Protein AF-A0A142BRH3-F1 (afdb_monomer)

Nearest PDB structures (foldseek):
  6t78-assembly1_A  TM=9.344E-01  e=6.094E-05  Homo sapiens
  4y60-assembly1_C  TM=9.759E-01  e=1.263E-04  Mus musculus
  7m5w-assembly1_A  TM=9.375E-01  e=6.503E-04  Homo sapiens
  6jrp-assembly2_D  TM=9.406E-01  e=1.123E-03  Homo sapiens
  2e6o-assembly1_A  TM=8.893E-01  e=1.617E-03  Homo sapiens

pLDDT: mean 72.77, std 21.85, range [30.05, 98.12]

Secondary structure (DSSP, 8-state):
--HHHIIIIIS----EEEEETTTTEEEEE-GGGG--TTEEEEPPTT-SS-EEEEPPP------PPPPPP-HHHHHHHHHHHHHHHH-TT--HHHHHHHHHHHHHHS-HHHHHHHHHHHHHHHHHHHHH-TT----PPPGGGS-----------------------

Solvent-accessible surface area (backbone atoms only — not comparable to full-atom values): 10750 Å² total; per-residue (Å²): 134,57,71,68,50,48,36,49,71,76,64,69,40,71,71,43,80,48,76,43,85,86,80,72,42,76,48,76,44,44,68,65,76,53,46,60,95,62,27,40,74,45,75,54,93,91,54,98,59,72,40,74,44,64,51,73,72,72,72,81,63,75,78,74,82,75,79,64,56,48,32,66,53,53,55,46,64,69,49,48,58,58,55,41,69,78,36,74,85,63,50,74,67,57,54,50,53,54,51,52,52,49,61,71,72,48,54,71,65,60,55,48,52,35,40,53,54,18,53,49,45,41,51,52,45,42,70,76,36,72,88,68,72,94,76,81,80,55,76,89,72,52,80,73,79,80,79,85,79,80,93,82,87,79,90,88,82,83,91,89,85,88,88,89,132

Radius of gyration: 26.66 Å; Cα contacts (8 Å, |Δi|>4): 106; chains: 1; bounding box: 61×42×82 Å

Sequence (165 aa):
AGFANLYMVQLGMPVLYARDTQNNCYYLGAPRDFFAKGGMLVNIPGAPEVIFIHRPEKPAFPAKIPRPPNAYILYRKERHHSIKAQRPDITNNEISQVLGRLWNSETREVRALYKQMADQKKAEHRRQYPDYQYRPRRPSERRRRNNASSDSSTATTAVTQQITA

Foldseek 3Di:
DDPVCCCCPVVVADWDWDADPPVRDIDIDGPVVQDPPQWGWADDPPDPDIDTGHNPPPPPDPPPDDDQDALLSVQCVVCVVVVCVVPVPDDPVVSCVVSVVVLVVDDPVSSVVSRVVSVVSNVVSCVVCVPDDDDDDDPVPPPPPPPPDDPDDDDDDDDDDDDDD

InterPro domains:
  IPR009071 High mobility group box domain [PF00505] (65-133)
  IPR009071 High mobility group box domain [PS50118] (65-133)
  IPR009071 High mobility group box domain [SM00398] (64-134)
  IPR036910 High mobility group box domain superfamily [G3DSA:1.10.30.10] (63-144)
  IPR036910 High mobility group box domain superfamily [SSF47095] (64-143)
  IPR050140 SRY-related HMG-box transcription factor-like [PTHR10270] (59-154)

Mean predicted aligned error: 16.66 Å

Organism: Gibberella nygamai (NCBI:txid42673)

Structure (mmCIF, N/CA/C/O backbone):
data_AF-A0A142BRH3-F1
#
_entry.id   AF-A0A142BRH3-F1
#
loop_
_atom_site.group_PDB
_atom_site.id
_atom_site.type_symbol
_atom_site.label_atom_id
_atom_site.label_alt_id
_atom_site.label_comp_id
_atom_site.label_asym_id
_atom_site.label_entity_id
_atom_site.label_seq_id
_atom_site.pdbx_PDB_ins_code
_atom_site.Cartn_x
_atom_site.Cartn_y
_atom_site.Cartn_z
_atom_site.occupancy
_atom_site.B_iso_or_equiv
_atom_site.auth_seq_id
_atom_site.auth_comp_id
_atom_site.auth_asym_id
_atom_site.auth_atom_id
_atom_site.pdbx_PDB_model_num
ATOM 1 N N . ALA A 1 1 ? 41.083 22.695 -6.159 1.00 47.56 1 ALA A N 1
ATOM 2 C CA . ALA A 1 1 ? 40.387 21.461 -5.739 1.00 47.56 1 ALA A CA 1
ATOM 3 C C . ALA A 1 1 ? 39.311 21.155 -6.776 1.00 47.56 1 ALA A C 1
ATOM 5 O O . ALA A 1 1 ? 38.463 22.004 -7.006 1.00 47.56 1 ALA A O 1
ATOM 6 N N . GLY A 1 2 ? 39.433 20.042 -7.504 1.00 57.91 2 GLY A N 1
ATOM 7 C CA . GLY A 1 2 ? 38.624 19.772 -8.702 1.00 57.91 2 GLY A CA 1
ATOM 8 C C . GLY A 1 2 ? 37.135 19.564 -8.412 1.00 57.91 2 GLY A C 1
ATOM 9 O O . GLY A 1 2 ? 36.760 19.242 -7.288 1.00 57.91 2 GLY A O 1
ATOM 10 N N . PHE A 1 3 ? 36.295 19.701 -9.441 1.00 54.34 3 PHE A N 1
ATOM 11 C CA . PHE A 1 3 ? 34.838 19.520 -9.368 1.00 54.34 3 PHE A CA 1
ATOM 12 C C . PHE A 1 3 ? 34.408 18.218 -8.666 1.00 54.34 3 PHE A C 1
ATOM 14 O O . PHE A 1 3 ? 33.420 18.213 -7.943 1.00 54.34 3 PHE A O 1
ATOM 21 N N . ALA A 1 4 ? 35.181 17.133 -8.777 1.00 54.47 4 ALA A N 1
ATOM 22 C CA . ALA A 1 4 ? 34.904 15.884 -8.062 1.00 54.47 4 ALA A CA 1
ATOM 23 C C . ALA A 1 4 ? 34.939 16.046 -6.531 1.00 54.47 4 ALA A C 1
ATOM 25 O O . ALA A 1 4 ? 34.124 15.452 -5.832 1.00 54.47 4 ALA A O 1
ATOM 26 N N . ASN A 1 5 ? 35.832 16.894 -6.013 1.00 60.72 5 ASN A N 1
ATOM 27 C CA . ASN A 1 5 ? 35.917 17.202 -4.587 1.00 60.72 5 ASN A CA 1
ATOM 28 C C . ASN A 1 5 ? 34.713 18.030 -4.120 1.00 60.72 5 ASN A C 1
ATOM 30 O O . ASN A 1 5 ? 34.176 17.775 -3.050 1.00 60.72 5 ASN A O 1
ATOM 34 N N . LEU A 1 6 ? 34.242 18.974 -4.944 1.00 65.81 6 LEU A N 1
ATOM 35 C CA . LEU A 1 6 ? 33.016 19.731 -4.669 1.00 65.81 6 LEU A CA 1
ATOM 36 C C . LEU A 1 6 ? 31.811 18.784 -4.530 1.00 65.81 6 LEU A C 1
ATOM 38 O O . LEU A 1 6 ? 31.084 18.847 -3.543 1.00 65.81 6 LEU A O 1
ATOM 42 N N . TYR A 1 7 ? 31.633 17.857 -5.473 1.00 61.38 7 TYR A N 1
ATOM 43 C CA . TYR A 1 7 ? 30.515 16.912 -5.431 1.00 61.38 7 TYR A CA 1
ATOM 44 C C . TYR A 1 7 ? 30.615 15.900 -4.278 1.00 61.38 7 TYR A C 1
ATOM 46 O O . TYR A 1 7 ? 29.623 15.673 -3.588 1.00 61.38 7 TYR A O 1
ATOM 54 N N . MET A 1 8 ? 31.795 15.317 -4.041 1.00 62.62 8 MET A N 1
ATOM 55 C CA . MET A 1 8 ? 31.973 14.262 -3.033 1.00 62.62 8 MET A CA 1
ATOM 56 C C . MET A 1 8 ? 32.056 14.804 -1.601 1.00 62.62 8 MET A C 1
ATOM 58 O O . MET A 1 8 ? 31.501 14.193 -0.693 1.00 62.62 8 MET A O 1
ATOM 62 N N . VAL A 1 9 ? 32.736 15.937 -1.386 1.00 65.19 9 VAL A N 1
ATOM 63 C CA . VAL A 1 9 ? 33.043 16.461 -0.040 1.00 65.19 9 VAL A CA 1
ATOM 64 C C . VAL A 1 9 ? 32.078 17.561 0.385 1.00 65.19 9 VAL A C 1
ATOM 66 O O . VAL A 1 9 ? 31.676 17.599 1.543 1.00 65.19 9 VAL A O 1
ATOM 69 N N . GLN A 1 10 ? 31.682 18.445 -0.532 1.00 61.28 10 GLN A N 1
ATOM 70 C CA . GLN A 1 10 ? 30.850 19.602 -0.189 1.00 61.28 10 GLN A CA 1
ATOM 71 C C . GLN A 1 10 ? 29.354 19.339 -0.400 1.00 61.28 10 GLN A C 1
ATOM 73 O O . GLN A 1 10 ? 28.536 19.853 0.357 1.00 61.28 10 GLN A O 1
ATOM 78 N N . LEU A 1 11 ? 28.993 18.527 -1.402 1.00 65.12 11 LEU A N 1
ATOM 79 C CA . LEU A 1 11 ? 27.598 18.181 -1.712 1.00 65.12 11 LEU A CA 1
ATOM 80 C C . LEU A 1 11 ? 27.194 16.767 -1.260 1.00 65.12 11 LEU A C 1
ATOM 82 O O . LEU A 1 11 ? 26.007 16.450 -1.263 1.00 65.12 11 LEU A O 1
ATOM 86 N N . GLY A 1 12 ? 28.150 15.909 -0.884 1.00 65.50 12 GLY A N 1
ATOM 87 C CA . GLY A 1 12 ? 27.883 14.534 -0.441 1.00 65.50 12 GLY A CA 1
ATOM 88 C C . GLY A 1 12 ? 27.224 13.646 -1.505 1.00 65.50 12 GLY A C 1
ATOM 89 O O . GLY A 1 12 ? 26.514 12.696 -1.172 1.00 65.50 12 GLY A O 1
ATOM 90 N N . MET A 1 13 ? 27.408 13.962 -2.789 1.00 62.22 13 MET A N 1
ATOM 91 C CA . MET A 1 13 ? 26.769 13.267 -3.904 1.00 62.22 13 MET A CA 1
ATOM 92 C C . MET A 1 13 ? 27.729 12.274 -4.575 1.00 62.22 13 MET A C 1
ATOM 94 O O . MET A 1 13 ? 28.878 12.628 -4.839 1.00 62.22 13 MET A O 1
ATOM 98 N N . PRO A 1 14 ? 27.270 11.053 -4.925 1.00 62.19 14 PRO A N 1
ATOM 99 C CA . PRO A 1 14 ? 28.087 10.106 -5.672 1.00 62.19 14 PRO A CA 1
ATOM 100 C C . PRO A 1 14 ? 28.316 10.619 -7.097 1.00 62.19 14 PRO A C 1
ATOM 102 O O . PRO A 1 14 ? 27.369 11.042 -7.764 1.00 62.19 14 PRO A O 1
ATOM 105 N N . VAL A 1 15 ? 29.556 10.533 -7.578 1.00 65.62 15 VAL A N 1
ATOM 106 C CA . VAL A 1 15 ? 29.944 10.946 -8.934 1.00 65.62 15 VAL A CA 1
ATOM 107 C C . VAL A 1 15 ? 30.393 9.763 -9.778 1.00 65.62 15 VAL A C 1
ATOM 109 O O . VAL A 1 15 ? 31.007 8.824 -9.273 1.00 65.62 15 VAL A O 1
ATOM 112 N N . LEU A 1 16 ? 30.113 9.827 -11.078 1.00 65.81 16 LEU A N 1
ATOM 113 C CA . LEU A 1 16 ? 30.698 8.952 -12.088 1.00 65.81 16 LEU A CA 1
ATOM 114 C C . LEU A 1 16 ? 31.641 9.783 -12.970 1.00 65.81 16 LEU A C 1
ATOM 116 O O . LEU A 1 16 ? 31.296 10.901 -13.352 1.00 65.81 16 LEU A O 1
ATOM 120 N N . TYR A 1 17 ? 32.818 9.239 -13.280 1.00 62.62 17 TYR A N 1
ATOM 121 C CA . TYR A 1 17 ? 33.811 9.846 -14.167 1.00 62.62 17 TYR A CA 1
ATOM 122 C C . TYR A 1 17 ? 33.927 9.031 -15.454 1.00 62.62 17 TYR A C 1
ATOM 124 O O . TYR A 1 17 ? 34.118 7.816 -15.398 1.00 62.62 17 TYR A O 1
ATOM 132 N N . ALA A 1 18 ? 33.856 9.703 -16.600 1.00 59.78 18 ALA A N 1
ATOM 133 C CA . ALA A 1 18 ? 34.148 9.114 -17.901 1.00 59.78 18 ALA A CA 1
ATOM 134 C C . ALA A 1 18 ? 35.090 10.032 -18.690 1.00 59.78 18 ALA A C 1
ATOM 136 O O . ALA A 1 18 ? 34.881 11.242 -18.750 1.00 59.78 18 ALA A O 1
ATOM 137 N N . ARG A 1 19 ? 36.138 9.463 -19.293 1.00 50.19 19 ARG A N 1
ATOM 138 C CA . ARG A 1 19 ? 37.117 10.185 -20.117 1.00 50.19 19 ARG A CA 1
ATOM 139 C C . ARG A 1 19 ? 37.027 9.712 -21.559 1.00 50.19 19 ARG A C 1
ATOM 141 O O . ARG A 1 19 ? 37.193 8.526 -21.824 1.00 50.19 19 ARG A O 1
ATOM 148 N N . ASP A 1 20 ? 36.830 10.654 -22.466 1.00 51.84 20 ASP A N 1
ATOM 149 C CA . ASP A 1 20 ? 36.935 10.468 -23.906 1.00 51.84 20 ASP A CA 1
ATOM 150 C C . ASP A 1 20 ? 38.380 10.742 -24.339 1.00 51.84 20 ASP A C 1
ATOM 152 O O . ASP A 1 20 ? 38.883 11.863 -24.236 1.00 51.84 20 ASP A O 1
ATOM 156 N N . THR A 1 21 ? 39.073 9.701 -24.791 1.00 41.78 21 THR A N 1
ATOM 157 C CA . THR A 1 21 ? 40.477 9.775 -25.209 1.00 41.78 21 THR A CA 1
ATOM 158 C C . THR A 1 21 ? 40.667 10.281 -26.638 1.00 41.78 21 THR A C 1
ATOM 160 O O . THR A 1 21 ? 41.801 10.578 -27.000 1.00 41.78 21 THR A O 1
ATOM 163 N N . GLN A 1 22 ? 39.605 10.394 -27.442 1.00 39.34 22 GLN A N 1
ATOM 164 C CA . GLN A 1 22 ? 39.689 10.854 -28.835 1.00 39.34 22 GLN A CA 1
ATOM 165 C C . GLN A 1 22 ? 39.377 12.346 -28.968 1.00 39.34 22 GLN A C 1
ATOM 167 O O . GLN A 1 22 ? 40.092 13.054 -29.669 1.00 39.34 22 GLN A O 1
ATOM 172 N N . ASN A 1 23 ? 38.391 12.848 -28.221 1.00 44.75 23 ASN A N 1
ATOM 173 C CA . ASN A 1 23 ? 38.064 14.282 -28.185 1.00 44.75 23 ASN A CA 1
ATOM 174 C C . ASN A 1 23 ? 38.653 15.003 -26.963 1.00 44.75 23 ASN A C 1
ATOM 176 O O . ASN A 1 23 ? 38.378 16.180 -26.738 1.00 44.75 23 ASN A O 1
ATOM 180 N N . ASN A 1 24 ? 39.426 14.284 -26.141 1.00 55.34 24 ASN A N 1
ATOM 181 C CA . ASN A 1 24 ? 40.009 14.763 -24.884 1.00 55.34 24 ASN A CA 1
ATOM 182 C C . ASN A 1 24 ? 38.974 15.429 -23.953 1.00 55.34 24 ASN A C 1
ATOM 184 O O . ASN A 1 24 ? 39.261 16.420 -23.280 1.00 55.34 24 ASN A O 1
ATOM 188 N N . CYS A 1 25 ? 37.755 14.888 -23.933 1.00 48.38 25 CYS A N 1
ATOM 189 C CA . CYS A 1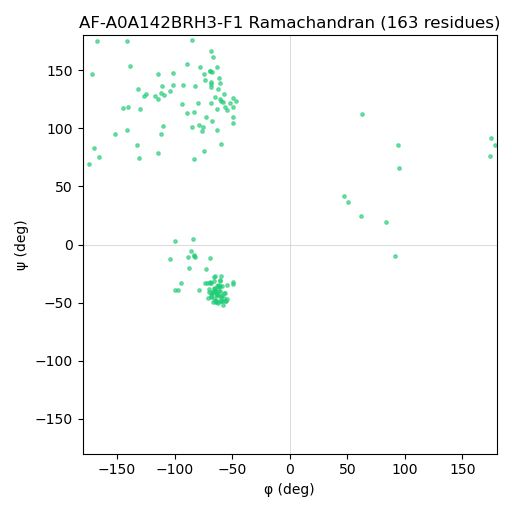 25 ? 36.643 15.401 -23.141 1.00 48.38 25 CYS A CA 1
ATOM 190 C C . CYS A 1 25 ? 36.445 14.566 -21.873 1.00 48.38 25 CYS A C 1
ATOM 192 O O . CYS A 1 25 ? 36.684 13.360 -21.846 1.00 48.38 25 CYS A O 1
ATOM 194 N N . TYR A 1 26 ? 36.000 15.212 -20.800 1.00 59.88 26 TYR A N 1
ATOM 195 C CA . TYR A 1 26 ? 35.827 14.585 -19.494 1.00 59.88 26 TYR A CA 1
ATOM 196 C C . TYR A 1 26 ? 34.409 14.844 -19.012 1.00 59.88 26 TYR A C 1
ATOM 198 O O . TYR A 1 26 ? 33.963 15.988 -18.964 1.00 59.88 26 TYR A O 1
ATOM 206 N N . TYR A 1 27 ? 33.718 13.779 -18.632 1.00 59.66 27 TYR A N 1
ATOM 207 C CA . TYR A 1 27 ? 32.366 13.824 -18.105 1.00 59.66 27 TYR A CA 1
ATOM 208 C C . TYR A 1 27 ? 32.407 13.486 -16.621 1.00 59.66 27 TYR A C 1
ATOM 210 O O . TYR A 1 27 ? 32.992 12.481 -16.210 1.00 59.66 27 TYR A O 1
ATOM 218 N N . LEU A 1 28 ? 31.787 14.343 -15.816 1.00 61.88 28 LEU A N 1
ATOM 219 C CA . LEU A 1 28 ? 31.685 14.188 -14.374 1.00 61.88 28 LEU A CA 1
ATOM 220 C C . LEU A 1 28 ? 30.287 14.631 -13.944 1.00 61.88 28 LEU A C 1
ATOM 222 O O . LEU A 1 28 ? 29.921 15.786 -14.146 1.00 61.88 28 LEU A O 1
ATOM 226 N N . GLY A 1 29 ? 29.512 13.722 -13.361 1.00 62.75 29 GLY A N 1
ATOM 227 C CA . GLY A 1 29 ? 28.137 14.009 -12.949 1.00 62.75 29 GLY A CA 1
ATOM 228 C C . GLY A 1 29 ? 27.559 12.929 -12.048 1.00 62.75 29 GLY A C 1
ATOM 229 O O . GLY A 1 29 ? 28.200 11.899 -11.802 1.00 62.75 29 GLY A O 1
ATOM 230 N N . ALA A 1 30 ? 26.348 13.153 -11.541 1.00 64.69 30 ALA A N 1
ATOM 231 C CA . ALA A 1 30 ? 25.656 12.137 -10.765 1.00 64.69 30 ALA A CA 1
ATOM 232 C C . ALA A 1 30 ? 25.280 10.967 -11.687 1.00 64.69 30 ALA A C 1
ATOM 234 O O . ALA A 1 30 ? 24.942 11.190 -12.848 1.00 64.69 30 ALA A O 1
ATOM 235 N N . PRO A 1 31 ? 25.227 9.714 -11.196 1.00 65.94 31 PRO A N 1
ATOM 236 C CA . PRO A 1 31 ? 24.801 8.577 -12.008 1.00 65.94 31 PRO A CA 1
ATOM 237 C C . PRO A 1 31 ? 23.485 8.823 -12.759 1.00 65.94 31 PRO A C 1
ATOM 239 O O . PRO A 1 31 ? 23.339 8.378 -13.887 1.00 65.94 31 PRO A O 1
ATOM 242 N N . ARG A 1 32 ? 22.553 9.588 -12.168 1.00 60.31 32 ARG A N 1
ATOM 243 C CA . ARG A 1 32 ? 21.265 9.974 -12.773 1.00 60.31 32 ARG A CA 1
ATOM 244 C C . ARG A 1 32 ? 21.410 10.779 -14.065 1.00 60.31 32 ARG A C 1
ATOM 246 O O . ARG A 1 32 ? 20.571 10.620 -14.944 1.00 60.31 32 ARG A O 1
ATOM 253 N N . ASP A 1 33 ? 22.463 11.575 -14.189 1.00 60.28 33 ASP A N 1
ATOM 254 C CA . ASP A 1 33 ? 22.700 12.453 -15.338 1.00 60.28 33 ASP A CA 1
ATOM 255 C C . ASP A 1 33 ? 23.121 11.648 -16.581 1.00 60.28 33 ASP A C 1
ATOM 257 O O . ASP A 1 33 ? 22.897 12.075 -17.709 1.00 60.28 33 ASP A O 1
ATOM 261 N N . PHE A 1 34 ? 23.633 10.427 -16.382 1.00 62.09 34 PHE A N 1
ATOM 262 C CA . PHE A 1 34 ? 23.913 9.456 -17.446 1.00 62.09 34 PHE A CA 1
ATOM 263 C C . PHE A 1 34 ? 22.672 8.639 -17.863 1.00 62.09 34 PHE A C 1
ATOM 265 O O . PHE A 1 34 ? 22.715 7.910 -18.857 1.00 62.09 34 PHE A O 1
ATOM 272 N N . PHE A 1 35 ? 21.559 8.756 -17.125 1.00 57.06 35 PHE A N 1
ATOM 273 C CA . PHE A 1 35 ? 20.302 8.047 -17.374 1.00 57.06 35 PHE A CA 1
ATOM 274 C C . PHE A 1 35 ? 19.178 9.023 -17.754 1.00 57.06 35 PHE A C 1
ATOM 276 O O . PHE A 1 35 ? 18.296 9.325 -16.947 1.00 57.06 35 PHE A O 1
ATOM 283 N N . ALA A 1 36 ? 19.151 9.488 -19.003 1.00 56.44 36 ALA A N 1
ATOM 284 C CA . ALA A 1 36 ? 18.032 10.276 -19.520 1.00 56.44 36 ALA A CA 1
ATOM 285 C C . ALA A 1 36 ? 16.983 9.382 -20.211 1.00 56.44 36 ALA A C 1
ATOM 287 O O . ALA A 1 36 ? 17.316 8.475 -20.970 1.00 56.44 36 ALA A O 1
ATOM 288 N N . LYS A 1 37 ? 15.692 9.653 -19.955 1.00 54.12 37 LYS A N 1
ATOM 289 C CA . LYS A 1 37 ? 14.523 9.124 -20.698 1.00 54.12 37 LYS A CA 1
ATOM 290 C C . LYS A 1 37 ? 14.522 7.607 -20.967 1.00 54.12 37 LYS A C 1
ATOM 292 O O . LYS A 1 37 ? 14.124 7.158 -22.033 1.00 54.12 37 LYS A O 1
ATOM 297 N N . GLY A 1 38 ? 14.920 6.801 -19.984 1.00 57.50 38 GLY A N 1
ATOM 298 C CA . GLY A 1 38 ? 14.782 5.344 -20.076 1.00 57.50 38 GLY A CA 1
ATOM 299 C C . GLY A 1 38 ? 15.912 4.633 -20.821 1.00 57.50 38 GLY A C 1
ATOM 300 O O . GLY A 1 38 ? 15.734 3.482 -21.196 1.00 57.50 38 GLY A O 1
ATOM 301 N N . GLY A 1 39 ? 17.081 5.251 -20.983 1.00 60.41 39 GLY A N 1
ATOM 302 C CA . GLY A 1 39 ? 18.278 4.574 -21.483 1.00 60.41 39 GLY A CA 1
ATOM 303 C C . GLY A 1 39 ? 19.559 5.020 -20.785 1.00 60.41 39 GLY A C 1
ATOM 304 O O . GLY A 1 39 ? 19.532 5.902 -19.928 1.00 60.41 39 GLY A O 1
ATOM 305 N N . MET A 1 40 ? 20.667 4.368 -21.131 1.00 62.69 40 MET A N 1
ATOM 306 C CA . MET A 1 40 ? 22.030 4.732 -20.747 1.00 62.69 40 MET A CA 1
ATOM 307 C C . MET A 1 40 ? 22.811 5.065 -22.017 1.00 62.69 40 MET A C 1
ATOM 309 O O . MET A 1 40 ? 22.826 4.271 -22.956 1.00 62.69 40 MET A O 1
ATOM 313 N N . LEU A 1 41 ? 23.457 6.224 -22.052 1.00 60.91 41 LEU A N 1
ATOM 314 C CA . LEU A 1 41 ? 24.344 6.593 -23.154 1.00 60.91 41 LEU A CA 1
ATOM 315 C C . LEU A 1 41 ? 25.697 5.895 -22.964 1.00 60.91 41 LEU A C 1
ATOM 317 O O . LEU A 1 41 ? 26.344 6.081 -21.934 1.00 60.91 41 LEU A O 1
ATOM 321 N N . VAL A 1 42 ? 26.115 5.087 -23.940 1.00 59.28 42 VAL A N 1
ATOM 322 C CA . VAL A 1 42 ? 27.404 4.381 -23.946 1.00 59.28 42 VAL A CA 1
ATOM 323 C C . VAL A 1 42 ? 28.096 4.631 -25.275 1.00 59.28 42 VAL A C 1
ATOM 325 O O . VAL A 1 42 ? 27.605 4.227 -26.317 1.00 59.28 42 VAL A O 1
ATOM 328 N N . ASN A 1 43 ? 29.253 5.280 -25.264 1.00 57.31 43 ASN A N 1
ATOM 329 C CA . ASN A 1 43 ? 30.071 5.406 -26.467 1.00 57.31 43 ASN A CA 1
ATOM 330 C C . ASN A 1 43 ? 31.111 4.269 -26.494 1.00 57.31 43 ASN A C 1
ATOM 332 O O . ASN A 1 43 ? 31.876 4.137 -25.538 1.00 57.31 43 ASN A O 1
ATOM 336 N N . ILE A 1 44 ? 31.107 3.427 -27.538 1.00 49.88 44 ILE A N 1
ATOM 337 C CA . ILE A 1 44 ? 32.031 2.287 -27.689 1.00 49.88 44 ILE A CA 1
ATOM 338 C C . ILE A 1 44 ? 33.117 2.651 -28.720 1.00 49.88 44 ILE A C 1
ATOM 340 O O . ILE A 1 44 ? 32.776 3.110 -29.808 1.00 49.88 44 ILE A O 1
ATOM 344 N N . PRO A 1 45 ? 34.415 2.431 -28.440 1.00 40.41 45 PRO A N 1
ATOM 345 C CA . PRO A 1 45 ? 35.496 2.834 -29.343 1.00 40.41 45 PRO A CA 1
ATOM 346 C C . PRO A 1 45 ? 35.433 2.137 -30.711 1.00 40.41 45 PRO A C 1
ATOM 348 O O . PRO A 1 45 ? 35.298 0.917 -30.780 1.00 40.41 45 PRO A O 1
ATOM 351 N N . GLY A 1 46 ? 35.587 2.910 -31.792 1.00 50.62 46 GLY A N 1
ATOM 352 C CA . GLY A 1 46 ? 35.563 2.432 -33.184 1.00 50.62 46 GLY A CA 1
ATOM 353 C C . GLY A 1 46 ? 34.180 2.459 -33.843 1.00 50.62 46 GLY A C 1
ATOM 354 O O . GLY A 1 46 ? 34.085 2.302 -35.059 1.00 50.62 46 GLY A O 1
ATOM 355 N N . ALA A 1 47 ? 33.120 2.706 -33.071 1.00 50.12 47 ALA A N 1
ATOM 356 C CA . ALA A 1 47 ? 31.814 3.031 -33.620 1.00 50.12 47 ALA A CA 1
ATOM 357 C C . ALA A 1 47 ? 31.770 4.531 -33.977 1.00 50.12 47 ALA A C 1
ATOM 359 O O . ALA A 1 47 ? 32.221 5.356 -33.183 1.00 50.12 47 ALA A O 1
ATOM 360 N N . PRO A 1 48 ? 31.229 4.909 -35.145 1.00 55.19 48 PRO A N 1
ATOM 361 C CA . PRO A 1 48 ? 31.117 6.313 -35.538 1.00 55.19 48 PRO A CA 1
ATOM 362 C C . PRO A 1 48 ? 30.093 7.108 -34.703 1.00 55.19 48 PRO A C 1
ATOM 364 O O . PRO A 1 48 ? 30.080 8.333 -34.787 1.00 55.19 48 PRO A O 1
ATOM 367 N N . GLU A 1 49 ? 29.255 6.450 -33.887 1.00 55.47 49 GLU A N 1
ATOM 368 C CA . GLU A 1 49 ? 28.169 7.090 -33.133 1.00 55.47 49 GLU A CA 1
ATOM 369 C C . GLU A 1 49 ? 28.017 6.562 -31.694 1.00 55.47 49 GLU A C 1
ATOM 371 O O . GLU A 1 49 ? 28.330 5.411 -31.377 1.00 55.47 49 GLU A O 1
ATOM 376 N N . VAL A 1 50 ? 27.482 7.423 -30.819 1.00 57.00 50 VAL A N 1
ATOM 377 C CA . VAL A 1 50 ? 27.141 7.110 -29.424 1.00 57.00 50 VAL A CA 1
ATOM 378 C C . VAL A 1 50 ? 26.021 6.069 -29.382 1.00 57.00 50 VAL A C 1
ATOM 380 O O . VAL A 1 50 ? 24.943 6.282 -29.936 1.00 57.00 50 VAL A O 1
ATOM 383 N N . ILE A 1 51 ? 26.226 4.966 -28.660 1.00 57.69 51 ILE A N 1
ATOM 384 C CA . ILE A 1 51 ? 25.211 3.922 -28.512 1.00 57.69 51 ILE A CA 1
ATOM 385 C C . ILE A 1 51 ? 24.244 4.318 -27.404 1.00 57.69 51 ILE A C 1
ATOM 387 O O . ILE A 1 51 ? 24.572 4.360 -26.216 1.00 57.69 51 ILE A O 1
ATOM 391 N N . PHE A 1 52 ? 23.001 4.571 -27.789 1.00 58.06 52 PHE A N 1
ATOM 392 C CA . PHE A 1 52 ? 21.911 4.694 -26.837 1.00 58.06 52 PHE A CA 1
ATOM 393 C C . PHE A 1 52 ? 21.458 3.293 -26.407 1.00 58.06 52 PHE A C 1
ATOM 395 O O . PHE A 1 52 ? 20.742 2.600 -27.137 1.00 58.06 52 PHE A O 1
ATOM 402 N N . ILE A 1 53 ? 21.857 2.855 -25.211 1.00 57.94 53 ILE A N 1
ATOM 403 C CA . ILE A 1 53 ? 21.322 1.626 -24.623 1.00 57.94 53 ILE A CA 1
ATOM 404 C C . ILE A 1 53 ? 19.929 1.943 -24.099 1.00 57.94 53 ILE A C 1
ATOM 406 O O . ILE A 1 53 ? 19.760 2.448 -22.989 1.00 57.94 53 ILE A O 1
ATOM 410 N N . HIS A 1 54 ? 18.915 1.624 -24.895 1.00 56.00 54 HIS A N 1
ATOM 411 C CA . HIS A 1 54 ? 17.537 1.621 -24.431 1.00 56.00 54 HIS A CA 1
ATOM 412 C C . HIS A 1 54 ? 17.433 0.619 -23.279 1.00 56.00 54 HIS A C 1
ATOM 414 O O . HIS A 1 54 ? 17.763 -0.560 -23.442 1.00 56.00 54 HIS A O 1
ATOM 420 N N . ARG A 1 55 ? 16.974 1.056 -22.096 1.00 57.06 55 ARG A N 1
ATOM 421 C CA . ARG A 1 55 ? 16.493 0.092 -21.104 1.00 57.06 55 ARG A CA 1
ATOM 422 C C . ARG A 1 55 ? 15.377 -0.651 -21.831 1.00 57.06 55 ARG A C 1
ATOM 424 O O . ARG A 1 55 ? 14.459 0.031 -22.287 1.00 57.06 55 ARG A O 1
ATOM 431 N N . PRO A 1 56 ? 15.439 -1.989 -21.959 1.00 52.88 56 PRO A N 1
ATOM 432 C CA . PRO A 1 56 ? 14.339 -2.715 -22.564 1.00 52.88 56 PRO A CA 1
ATOM 433 C C . PRO A 1 56 ? 13.094 -2.272 -21.815 1.00 52.88 56 PRO A C 1
ATOM 435 O O . PRO A 1 56 ? 13.083 -2.330 -20.575 1.00 52.88 56 PRO A O 1
ATOM 438 N N . GLU A 1 57 ? 12.113 -1.726 -22.541 1.00 57.66 57 GLU A N 1
ATOM 439 C CA . GLU A 1 57 ? 10.842 -1.382 -21.931 1.00 57.66 57 GLU A CA 1
ATOM 440 C C . GLU A 1 57 ? 10.434 -2.621 -21.165 1.00 57.66 57 GLU A C 1
ATOM 442 O O . GLU A 1 57 ? 10.375 -3.719 -21.727 1.00 57.66 57 GLU A O 1
ATOM 447 N N . LYS A 1 58 ? 10.306 -2.483 -19.841 1.00 57.22 58 LYS A N 1
ATOM 448 C CA . LYS A 1 58 ? 9.862 -3.605 -19.032 1.00 57.22 58 LYS A CA 1
ATOM 449 C C . LYS A 1 58 ? 8.558 -4.006 -19.702 1.00 57.22 58 LYS A C 1
ATOM 451 O O . LYS A 1 58 ? 7.681 -3.137 -19.714 1.00 57.22 58 LYS A O 1
ATOM 456 N N . PRO A 1 59 ? 8.457 -5.219 -20.292 1.00 53.88 59 PRO A N 1
ATOM 457 C CA . PRO A 1 59 ? 7.301 -5.573 -21.094 1.00 53.88 59 PRO A CA 1
ATOM 458 C C . PRO A 1 59 ? 6.117 -5.210 -20.233 1.00 53.88 59 PRO A C 1
ATOM 460 O O . PRO A 1 59 ? 6.143 -5.527 -19.033 1.00 53.88 59 PRO A O 1
ATOM 463 N N . ALA A 1 60 ? 5.207 -4.405 -20.785 1.00 57.78 60 ALA A N 1
ATOM 464 C CA . ALA A 1 60 ? 4.040 -3.934 -20.072 1.00 57.78 60 ALA A CA 1
ATOM 465 C C . ALA A 1 60 ? 3.273 -5.189 -19.670 1.00 57.78 60 ALA A C 1
ATOM 467 O O . ALA A 1 60 ? 2.464 -5.719 -20.426 1.00 57.78 60 ALA A O 1
ATOM 468 N N . PHE A 1 61 ? 3.634 -5.756 -18.516 1.00 60.19 61 PHE A N 1
ATOM 469 C CA . PHE A 1 61 ? 2.993 -6.943 -18.009 1.00 60.19 61 PHE A CA 1
ATOM 470 C C . PHE A 1 61 ? 1.533 -6.537 -17.923 1.00 60.19 61 PHE A C 1
ATOM 472 O O . PHE A 1 61 ? 1.273 -5.453 -17.379 1.00 60.19 61 PHE A O 1
ATOM 479 N N . PRO A 1 62 ? 0.611 -7.344 -18.475 1.00 64.75 62 PRO A N 1
ATOM 480 C CA . PRO A 1 62 ? -0.801 -7.013 -18.446 1.00 64.75 62 PRO A CA 1
ATOM 481 C C . PRO A 1 62 ? -1.134 -6.577 -17.025 1.00 64.75 62 PRO A C 1
ATOM 483 O O . PRO A 1 62 ? -0.758 -7.267 -16.067 1.00 64.75 62 PRO A O 1
ATOM 486 N N . ALA A 1 63 ? -1.682 -5.363 -16.901 1.00 70.94 63 ALA A N 1
ATOM 487 C CA . ALA A 1 63 ? -1.813 -4.671 -15.630 1.00 70.94 63 ALA A CA 1
ATOM 488 C C . ALA A 1 63 ? -2.440 -5.630 -14.618 1.00 70.94 63 ALA A C 1
ATOM 490 O O . ALA A 1 63 ? -3.591 -6.043 -14.751 1.00 70.94 63 ALA A O 1
ATOM 491 N N . LYS A 1 64 ? -1.637 -6.071 -13.643 1.00 83.50 64 LYS A N 1
ATOM 492 C CA . LYS A 1 64 ? -2.078 -7.097 -12.706 1.00 83.50 64 LYS A CA 1
ATOM 493 C C . LYS A 1 64 ? -3.258 -6.537 -11.926 1.00 83.50 64 LYS A C 1
ATOM 495 O O . LYS A 1 64 ? -3.074 -5.594 -11.158 1.00 83.50 64 LYS A O 1
ATOM 500 N N . ILE A 1 65 ? -4.422 -7.165 -12.078 1.00 90.06 65 ILE A N 1
ATOM 501 C CA . ILE A 1 65 ? -5.627 -6.788 -11.341 1.00 90.06 65 ILE A CA 1
ATOM 502 C C . ILE A 1 65 ? -5.301 -6.855 -9.834 1.00 90.06 65 ILE A C 1
ATOM 504 O O . ILE A 1 65 ? -4.875 -7.912 -9.335 1.00 90.06 65 ILE A O 1
ATOM 508 N N . PRO A 1 66 ? -5.391 -5.728 -9.102 1.00 92.00 66 PRO A N 1
ATOM 509 C CA . PRO A 1 66 ? -5.101 -5.697 -7.676 1.00 92.00 66 PRO A CA 1
ATOM 510 C C . PRO A 1 66 ? -6.167 -6.473 -6.902 1.00 92.00 66 PRO A C 1
ATOM 512 O O . PRO A 1 66 ? -7.213 -6.827 -7.421 1.00 92.00 66 PRO A O 1
ATOM 515 N N . ARG A 1 67 ? -5.902 -6.776 -5.632 1.00 94.81 67 ARG A N 1
ATOM 516 C CA . ARG A 1 67 ? -6.915 -7.414 -4.782 1.00 94.81 67 ARG A CA 1
ATOM 517 C C . ARG A 1 67 ? -7.966 -6.374 -4.386 1.00 94.81 67 ARG A C 1
ATOM 519 O O . ARG A 1 67 ? -7.576 -5.229 -4.138 1.00 94.81 67 ARG A O 1
ATOM 526 N N . PRO A 1 68 ? -9.243 -6.756 -4.218 1.00 96.38 68 PRO A N 1
ATOM 527 C CA . PRO A 1 68 ? -10.204 -5.872 -3.577 1.00 96.38 68 PRO A CA 1
ATOM 528 C C . PRO A 1 68 ? -9.745 -5.556 -2.139 1.00 96.38 68 PRO A C 1
ATOM 530 O O . PRO A 1 68 ? -9.240 -6.450 -1.445 1.00 96.38 68 PRO A O 1
ATOM 533 N N . PRO A 1 69 ? -9.873 -4.299 -1.680 1.00 96.69 69 PRO A N 1
ATOM 534 C CA . PRO A 1 69 ? -9.468 -3.907 -0.336 1.00 96.69 69 PRO A CA 1
ATOM 535 C C . PRO A 1 69 ? -10.380 -4.552 0.715 1.00 96.69 69 PRO A C 1
ATOM 537 O O . PRO A 1 69 ? -11.593 -4.625 0.539 1.00 96.69 69 PRO A O 1
ATOM 540 N N . ASN A 1 70 ? -9.796 -5.003 1.827 1.00 97.50 70 ASN A N 1
ATOM 541 C CA . ASN A 1 70 ? -10.565 -5.432 2.997 1.00 97.50 70 ASN A CA 1
ATOM 542 C C . ASN A 1 70 ? -10.919 -4.228 3.898 1.00 97.50 70 ASN A C 1
ATOM 544 O O . ASN A 1 70 ? -10.458 -3.110 3.657 1.00 97.50 70 ASN A O 1
ATOM 548 N N . ALA A 1 71 ? -11.689 -4.471 4.964 1.00 97.44 71 ALA A N 1
ATOM 549 C CA . ALA A 1 71 ? -12.148 -3.431 5.890 1.00 97.44 71 ALA A CA 1
ATOM 550 C C . ALA A 1 71 ? -10.998 -2.589 6.475 1.00 97.44 71 ALA A C 1
ATOM 552 O O . ALA A 1 71 ? -11.041 -1.362 6.432 1.00 97.44 71 ALA A O 1
ATOM 553 N N . TYR A 1 72 ? -9.926 -3.238 6.940 1.00 97.06 72 TYR A N 1
ATOM 554 C CA . TYR A 1 72 ? -8.763 -2.541 7.491 1.00 9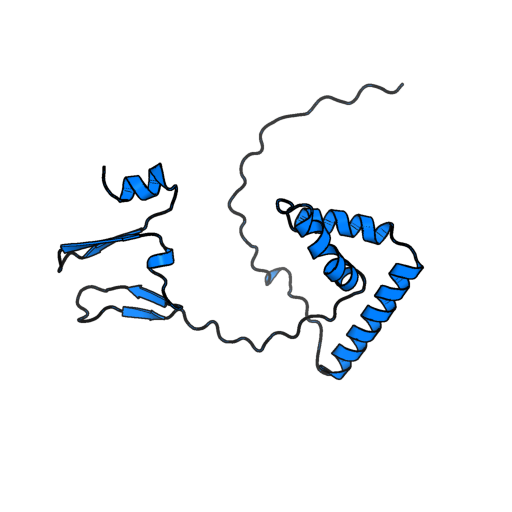7.06 72 TYR A CA 1
ATOM 555 C C . TYR A 1 72 ? -8.020 -1.711 6.435 1.00 97.06 72 TYR A C 1
ATOM 557 O O . TYR A 1 72 ? -7.550 -0.615 6.725 1.00 97.06 72 TYR A O 1
ATOM 565 N N . ILE A 1 73 ? -7.914 -2.196 5.194 1.00 97.50 73 ILE A N 1
ATOM 566 C CA . ILE A 1 73 ? -7.269 -1.440 4.112 1.00 97.50 73 ILE A CA 1
ATOM 567 C C . ILE A 1 73 ? -8.063 -0.171 3.780 1.00 97.50 73 ILE A C 1
ATOM 569 O O . ILE A 1 73 ? -7.446 0.868 3.539 1.00 97.50 73 ILE A O 1
ATOM 573 N N . LEU A 1 74 ? -9.399 -0.228 3.807 1.00 97.25 74 LEU A N 1
ATOM 574 C CA . LEU A 1 74 ? -10.254 0.954 3.645 1.00 97.25 74 LEU A CA 1
ATOM 575 C C . LEU A 1 74 ? -10.052 1.947 4.799 1.00 97.25 74 LEU A C 1
ATOM 577 O O . LEU A 1 74 ? -9.747 3.111 4.546 1.00 97.25 74 LEU A O 1
ATOM 581 N N . TYR A 1 75 ? -10.097 1.462 6.041 1.00 96.75 75 TYR A N 1
ATOM 582 C CA . TYR A 1 75 ? -9.831 2.259 7.243 1.00 96.75 75 TYR A CA 1
ATOM 583 C C . TYR A 1 75 ? -8.461 2.952 7.201 1.00 96.75 75 TYR A C 1
ATOM 585 O O . TYR A 1 75 ? -8.339 4.161 7.422 1.00 96.75 75 TYR A O 1
ATOM 593 N N . ARG A 1 76 ? -7.411 2.192 6.860 1.00 96.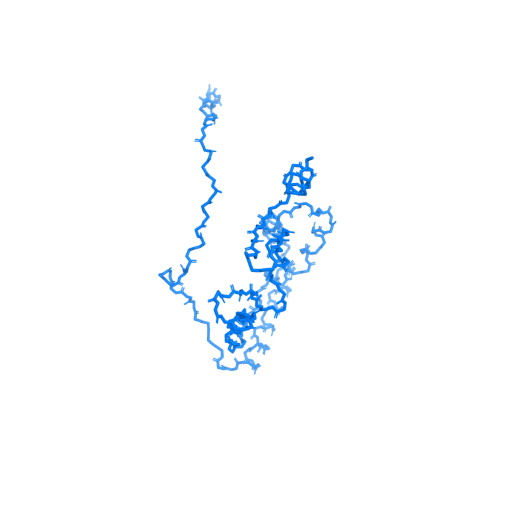75 76 ARG A N 1
ATOM 594 C CA . ARG A 1 76 ? -6.038 2.694 6.739 1.00 96.75 76 ARG A CA 1
ATOM 595 C C . ARG A 1 76 ? -5.950 3.777 5.675 1.00 96.75 76 ARG A C 1
ATOM 597 O O . ARG A 1 76 ? -5.285 4.776 5.912 1.00 96.75 76 ARG A O 1
ATOM 604 N N . LYS A 1 77 ? -6.578 3.589 4.511 1.00 95.94 77 LYS A N 1
ATOM 605 C CA . LYS A 1 77 ? -6.505 4.544 3.394 1.00 95.94 77 LYS A CA 1
ATOM 606 C C . LYS A 1 77 ? -6.968 5.941 3.810 1.00 95.94 77 LYS A C 1
ATOM 608 O O . LYS A 1 77 ? -6.320 6.914 3.444 1.00 95.94 77 LYS A O 1
ATOM 613 N N . GLU A 1 78 ? -8.040 6.018 4.588 1.00 94.44 78 GLU A N 1
ATOM 614 C CA . GLU A 1 78 ? -8.625 7.278 5.048 1.00 94.44 78 GLU A CA 1
ATOM 615 C C . GLU A 1 78 ? -7.748 7.987 6.091 1.00 94.44 78 GLU A C 1
ATOM 617 O O . GLU A 1 78 ? -7.448 9.171 5.965 1.00 94.44 78 GLU A O 1
ATOM 622 N N . ARG A 1 79 ? -7.253 7.251 7.092 1.00 94.69 79 ARG A N 1
ATOM 623 C CA . ARG A 1 79 ? -6.517 7.839 8.229 1.00 94.69 79 ARG A CA 1
ATOM 624 C C . ARG A 1 79 ? -5.016 7.996 7.996 1.00 94.69 79 ARG A C 1
ATOM 626 O O . ARG A 1 79 ? -4.368 8.794 8.668 1.00 94.69 79 ARG A O 1
ATOM 633 N N . HIS A 1 80 ? -4.440 7.264 7.042 1.00 95.06 80 HIS A N 1
ATOM 634 C CA . HIS A 1 80 ? -2.998 7.284 6.786 1.00 95.06 80 HIS A CA 1
ATOM 635 C C . HIS A 1 80 ? -2.482 8.677 6.428 1.00 95.06 80 HIS A C 1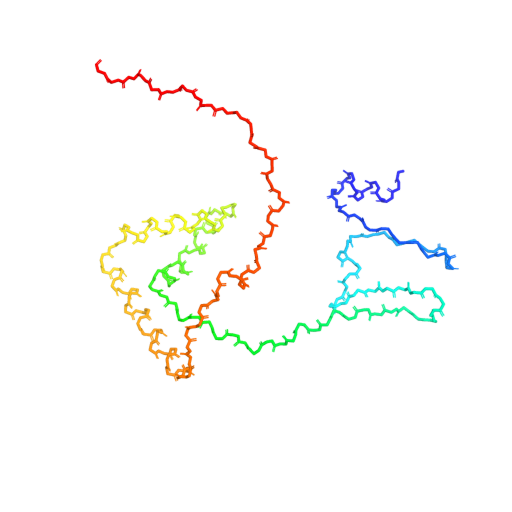
ATOM 637 O O . HIS A 1 80 ? -1.428 9.078 6.917 1.00 95.06 80 HIS A O 1
ATOM 643 N N . HIS A 1 81 ? -3.200 9.408 5.570 1.00 93.44 81 HIS A N 1
ATOM 644 C CA . HIS A 1 81 ? -2.769 10.743 5.157 1.00 93.44 81 HIS A CA 1
ATOM 645 C C . HIS A 1 81 ? -2.774 11.723 6.335 1.00 93.44 81 HIS A C 1
ATOM 647 O O . HIS A 1 81 ? -1.815 12.467 6.496 1.00 93.44 81 HIS A O 1
ATOM 653 N N . SER A 1 82 ? -3.781 11.639 7.210 1.00 93.88 82 SER A N 1
ATOM 654 C CA . SER A 1 82 ? -3.861 12.457 8.424 1.00 93.88 82 SER A CA 1
ATOM 655 C C . SER A 1 82 ? -2.659 12.233 9.352 1.00 93.88 82 SER A C 1
ATOM 657 O O . SER A 1 82 ? -1.986 13.189 9.728 1.00 93.88 82 SER A O 1
ATOM 659 N N . ILE A 1 83 ? -2.301 10.973 9.635 1.00 92.31 83 ILE A N 1
ATOM 660 C CA . ILE A 1 83 ? -1.135 10.658 10.483 1.00 92.31 83 ILE A CA 1
ATOM 661 C C . ILE A 1 83 ? 0.172 11.126 9.830 1.00 92.31 83 ILE A C 1
ATOM 663 O O . ILE A 1 83 ? 1.039 11.671 10.509 1.00 92.31 83 ILE A O 1
ATOM 667 N N . LYS A 1 84 ? 0.320 10.937 8.512 1.00 93.56 84 LYS A N 1
ATOM 668 C CA . LYS A 1 84 ? 1.524 11.365 7.785 1.00 93.56 84 LYS A CA 1
ATOM 669 C C . LYS A 1 84 ? 1.651 12.889 7.716 1.00 93.56 84 LYS A C 1
ATOM 671 O O . LYS A 1 84 ? 2.767 13.389 7.746 1.00 93.56 84 LYS A O 1
ATOM 676 N N . ALA A 1 85 ? 0.534 13.611 7.647 1.00 93.12 85 ALA A N 1
ATOM 677 C CA . ALA A 1 85 ? 0.517 15.069 7.682 1.00 93.12 85 ALA A CA 1
ATOM 678 C C . ALA A 1 85 ? 0.892 15.609 9.071 1.00 93.12 85 ALA A C 1
ATOM 680 O O . ALA A 1 85 ? 1.669 16.551 9.168 1.00 93.12 85 ALA A O 1
ATOM 681 N N . GLN A 1 86 ? 0.398 14.982 10.144 1.00 92.88 86 GLN A N 1
ATOM 682 C CA . GLN A 1 86 ? 0.747 15.357 11.522 1.00 92.88 86 GLN A CA 1
ATOM 683 C C . GLN A 1 86 ? 2.200 15.020 11.879 1.00 92.88 86 GLN A C 1
ATOM 685 O O . GLN A 1 86 ? 2.818 15.710 12.685 1.00 92.88 86 GLN A O 1
ATOM 690 N N . ARG A 1 87 ? 2.745 13.941 11.307 1.00 90.94 87 ARG A N 1
ATOM 691 C CA . ARG A 1 87 ? 4.121 13.489 11.537 1.00 90.94 87 ARG A CA 1
ATOM 692 C C . ARG A 1 87 ? 4.810 13.176 10.207 1.00 90.94 87 ARG A C 1
ATOM 694 O O . ARG A 1 87 ? 4.829 12.016 9.802 1.00 90.94 87 ARG A O 1
ATOM 701 N N . PRO A 1 88 ? 5.401 14.167 9.522 1.00 91.38 88 PRO A N 1
ATOM 702 C CA . PRO A 1 88 ? 6.059 13.950 8.233 1.00 91.38 88 PRO A CA 1
ATOM 703 C C . PRO A 1 88 ? 7.229 12.961 8.295 1.00 91.38 88 PRO A C 1
ATOM 705 O O . PRO A 1 88 ? 7.432 12.207 7.343 1.00 91.38 88 PRO A O 1
ATOM 708 N N . ASP A 1 89 ? 7.925 12.876 9.430 1.00 92.56 89 ASP A N 1
ATOM 709 C CA . ASP A 1 89 ? 9.119 12.032 9.595 1.00 92.56 89 ASP A CA 1
ATOM 710 C C . ASP A 1 89 ? 8.803 10.567 9.930 1.00 92.56 89 ASP A C 1
ATOM 712 O O . ASP A 1 89 ? 9.675 9.703 9.860 1.00 92.56 89 ASP A O 1
ATOM 716 N N . ILE A 1 90 ? 7.541 10.247 10.243 1.00 92.25 90 ILE A N 1
ATOM 717 C CA . ILE A 1 90 ? 7.150 8.887 10.625 1.00 92.25 90 ILE A CA 1
ATOM 718 C C . ILE A 1 90 ? 7.252 7.922 9.435 1.00 92.25 90 ILE A C 1
ATOM 720 O O . ILE A 1 90 ? 6.829 8.217 8.303 1.00 92.25 90 ILE A O 1
ATOM 724 N N . THR A 1 91 ? 7.774 6.726 9.682 1.00 94.56 91 THR A N 1
ATOM 725 C CA . THR A 1 91 ? 7.901 5.695 8.650 1.00 94.56 91 THR A CA 1
ATOM 726 C C . THR A 1 91 ? 6.564 4.995 8.392 1.00 94.56 91 THR A C 1
ATOM 728 O O . THR A 1 91 ? 5.716 4.842 9.270 1.00 94.56 91 THR A O 1
ATOM 731 N N . ASN A 1 92 ? 6.367 4.474 7.178 1.00 92.75 92 ASN A N 1
ATOM 732 C CA . ASN A 1 92 ? 5.144 3.730 6.838 1.00 92.75 92 ASN A CA 1
ATOM 733 C C . ASN A 1 92 ? 4.928 2.485 7.720 1.00 92.75 92 ASN A C 1
ATOM 735 O O . ASN A 1 92 ? 3.785 2.047 7.898 1.00 92.75 92 ASN A O 1
ATOM 739 N N . ASN A 1 93 ? 6.013 1.902 8.240 1.00 94.44 93 ASN A N 1
ATOM 740 C CA . ASN A 1 93 ? 5.949 0.769 9.154 1.00 94.44 93 ASN A CA 1
ATOM 741 C C . ASN A 1 93 ? 5.305 1.190 10.482 1.00 94.44 93 ASN A C 1
ATOM 743 O O . ASN A 1 93 ? 4.321 0.589 10.906 1.00 94.44 93 ASN A O 1
ATOM 747 N N . GLU A 1 94 ? 5.778 2.287 11.070 1.00 94.19 94 GLU A N 1
ATOM 748 C CA . GLU A 1 94 ? 5.238 2.839 12.316 1.00 94.19 94 GLU A CA 1
ATOM 749 C C . GLU A 1 94 ? 3.782 3.287 12.162 1.00 94.19 94 GLU A C 1
ATOM 751 O O . GLU A 1 94 ? 2.951 2.942 13.001 1.00 94.19 94 GLU A O 1
ATOM 756 N N . ILE A 1 95 ? 3.423 3.949 11.051 1.00 94.62 95 ILE A N 1
ATOM 757 C CA . ILE A 1 95 ? 2.016 4.300 10.762 1.00 94.62 95 ILE A CA 1
ATOM 758 C C . ILE A 1 95 ? 1.141 3.045 10.766 1.00 94.62 95 ILE A C 1
ATOM 760 O O . ILE A 1 95 ? 0.031 3.049 11.295 1.00 94.62 95 ILE A O 1
ATOM 764 N N . SER A 1 96 ? 1.636 1.954 10.175 1.00 95.81 96 SER A N 1
ATOM 765 C CA . SER A 1 96 ? 0.884 0.701 10.091 1.00 95.81 96 SER A CA 1
ATOM 766 C C . SER A 1 96 ? 0.723 0.036 11.460 1.00 95.81 96 SER A C 1
ATOM 768 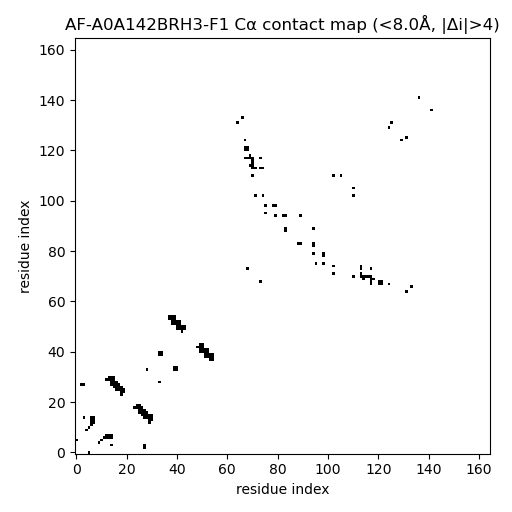O O . SER A 1 96 ? -0.323 -0.556 11.713 1.00 95.81 96 SER A O 1
ATOM 770 N N . GLN A 1 97 ? 1.702 0.175 12.358 1.00 96.00 97 GLN A N 1
ATOM 771 C CA . GLN A 1 97 ? 1.577 -0.284 13.744 1.00 96.00 97 GLN A CA 1
ATOM 772 C C . GLN A 1 97 ? 0.561 0.550 14.534 1.00 96.00 97 GLN A C 1
ATOM 774 O O . GLN A 1 97 ? -0.282 -0.012 15.232 1.00 96.00 97 GLN A O 1
ATOM 779 N N . VAL A 1 98 ? 0.604 1.881 14.403 1.00 94.75 98 VAL A N 1
ATOM 780 C CA . VAL A 1 98 ? -0.342 2.792 15.069 1.00 94.75 98 VAL A CA 1
ATOM 781 C C . VAL A 1 98 ? -1.772 2.529 14.598 1.00 94.75 98 VAL A C 1
ATOM 783 O O . VAL A 1 98 ? -2.656 2.307 15.423 1.00 94.75 98 VAL A O 1
ATOM 786 N N . LEU A 1 99 ? -1.998 2.470 13.283 1.00 96.38 99 LEU A N 1
ATOM 787 C CA . LEU A 1 99 ? -3.322 2.193 12.715 1.00 96.38 99 LEU A CA 1
ATOM 788 C C . LEU A 1 99 ? -3.816 0.780 13.027 1.00 96.38 99 LEU A C 1
ATOM 790 O O . LEU A 1 99 ? -5.017 0.589 13.188 1.00 96.38 99 LEU A O 1
ATOM 794 N N . GLY A 1 100 ? -2.915 -0.198 13.145 1.00 96.56 100 GLY A N 1
ATOM 795 C CA . GLY A 1 100 ? -3.269 -1.546 13.582 1.00 96.56 100 GLY A CA 1
ATOM 796 C C . GLY A 1 100 ? -3.813 -1.566 15.012 1.00 96.56 100 GLY A C 1
ATOM 797 O O . GLY A 1 100 ? -4.832 -2.206 15.266 1.00 96.56 100 GLY A O 1
ATOM 798 N N . ARG A 1 101 ? -3.183 -0.820 15.932 1.00 96.56 101 ARG A N 1
ATOM 799 C CA . ARG A 1 101 ? -3.684 -0.658 17.307 1.00 96.56 101 ARG A CA 1
ATOM 800 C C . ARG A 1 101 ? -5.029 0.067 17.333 1.00 96.56 101 ARG A C 1
ATOM 802 O O . ARG A 1 101 ? -5.966 -0.446 17.932 1.00 96.56 101 ARG A O 1
ATOM 809 N N . LEU A 1 102 ? -5.141 1.188 16.617 1.00 95.31 102 LEU A N 1
ATOM 810 C CA . LEU A 1 102 ? -6.389 1.955 16.515 1.00 95.31 102 LEU A CA 1
ATOM 811 C C . LEU A 1 102 ? -7.545 1.103 15.984 1.00 95.31 102 LEU A C 1
ATOM 813 O O . LEU A 1 102 ? -8.611 1.088 16.582 1.00 95.31 102 LEU A O 1
ATOM 817 N N . TRP A 1 103 ? -7.319 0.324 14.925 1.00 96.94 103 TRP A N 1
ATOM 818 C CA . TRP A 1 103 ? -8.334 -0.570 14.364 1.00 96.94 103 TRP A CA 1
ATOM 819 C C . TRP A 1 103 ? -8.819 -1.640 15.352 1.00 96.94 103 TRP A C 1
ATOM 821 O O . TRP A 1 103 ? -9.995 -2.009 15.348 1.00 96.94 103 TRP A O 1
ATOM 831 N N . ASN A 1 104 ? -7.926 -2.154 16.200 1.00 95.69 104 ASN A N 1
ATOM 832 C CA . ASN A 1 104 ? -8.295 -3.145 17.209 1.00 95.69 104 ASN A CA 1
ATOM 833 C C . ASN A 1 104 ? -9.123 -2.534 18.345 1.00 95.69 104 ASN A C 1
ATOM 835 O O . ASN A 1 104 ? -10.009 -3.216 18.858 1.00 95.69 104 ASN A O 1
ATOM 839 N N . SER A 1 105 ? -8.857 -1.274 18.695 1.00 95.94 105 SER A N 1
ATOM 840 C CA . SER A 1 105 ? -9.593 -0.503 19.707 1.00 95.94 105 SER A CA 1
ATOM 841 C C . SER A 1 105 ? -10.847 0.197 19.167 1.00 95.94 105 SER A C 1
ATOM 843 O O . SER A 1 105 ? -11.591 0.789 19.941 1.00 95.94 105 SER A O 1
ATOM 845 N N . GLU A 1 106 ? -11.080 0.149 17.857 1.00 95.88 106 GLU A N 1
ATOM 846 C CA . GLU A 1 106 ? -12.198 0.817 17.195 1.00 95.88 106 GLU A CA 1
ATOM 847 C C . GLU A 1 106 ? -13.548 0.171 17.548 1.00 95.88 106 GLU A C 1
ATOM 849 O O . GLU A 1 106 ? -13.643 -1.046 17.760 1.00 95.88 106 GLU A O 1
ATOM 854 N N . THR A 1 107 ? -14.614 0.973 17.565 1.00 97.31 107 THR A N 1
ATOM 855 C CA . THR A 1 107 ? -15.947 0.490 17.949 1.00 97.31 107 THR A CA 1
ATOM 856 C C . THR A 1 107 ? -16.479 -0.575 16.986 1.00 97.31 107 THR A C 1
ATOM 858 O O . THR A 1 107 ? -16.154 -0.625 15.792 1.00 97.31 107 THR A O 1
ATOM 861 N N . ARG A 1 108 ? -17.349 -1.456 17.498 1.00 95.75 108 ARG A N 1
ATOM 862 C CA . ARG A 1 108 ? -17.966 -2.522 16.693 1.00 95.75 108 ARG A CA 1
ATOM 863 C C . ARG A 1 108 ? -18.763 -1.962 15.512 1.00 95.75 108 ARG A C 1
ATOM 865 O O . ARG A 1 108 ? -18.749 -2.568 14.444 1.00 95.75 108 ARG A O 1
ATOM 872 N N . GLU A 1 109 ? -19.418 -0.822 15.698 1.00 97.00 109 GLU A N 1
ATOM 873 C CA . GLU A 1 109 ? -20.213 -0.133 14.677 1.00 97.00 109 GLU A CA 1
ATOM 874 C C . GLU A 1 109 ? -19.345 0.339 13.513 1.00 97.00 109 GLU A C 1
ATOM 876 O O . GLU A 1 109 ? -19.614 0.009 12.358 1.00 97.00 109 GLU A O 1
ATOM 881 N N . VAL A 1 110 ? -18.235 1.015 13.814 1.00 95.88 110 VAL A N 1
ATOM 882 C CA . VAL A 1 110 ? -17.287 1.474 12.796 1.00 95.88 110 VAL A CA 1
ATOM 883 C C . VAL A 1 110 ? -16.673 0.277 12.0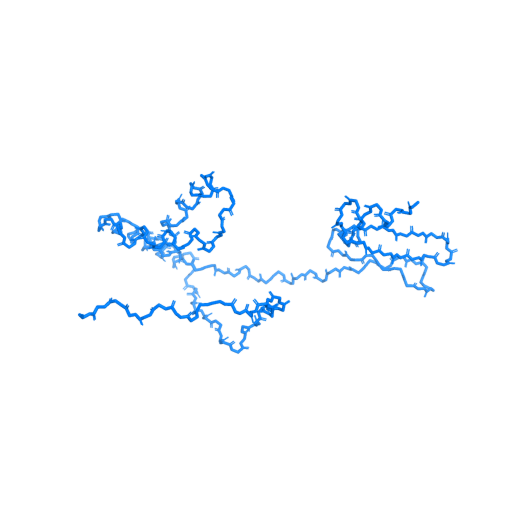68 1.00 95.88 110 VAL A C 1
ATOM 885 O O . VAL A 1 110 ? -16.614 0.248 10.837 1.00 95.88 110 VAL A O 1
ATOM 888 N N . ARG A 1 111 ? -16.285 -0.779 12.795 1.00 95.88 111 ARG A N 1
ATOM 889 C CA . ARG A 1 111 ? -15.775 -2.011 12.169 1.00 95.88 111 ARG A CA 1
ATOM 890 C C . ARG A 1 111 ? -16.816 -2.683 11.268 1.00 95.88 111 ARG A C 1
ATOM 892 O O . ARG A 1 111 ? -16.441 -3.222 10.224 1.00 95.88 111 ARG A O 1
ATOM 899 N N . ALA A 1 112 ? -18.096 -2.647 11.640 1.00 97.12 112 ALA A N 1
ATOM 900 C CA . ALA A 1 112 ? -19.195 -3.163 10.826 1.00 97.12 112 ALA A CA 1
ATOM 901 C C . ALA A 1 112 ? -19.409 -2.326 9.556 1.00 97.12 112 ALA A C 1
ATOM 903 O O . ALA A 1 112 ? -19.544 -2.903 8.476 1.00 97.12 112 ALA A O 1
ATOM 904 N N . LEU A 1 113 ? -19.331 -0.996 9.655 1.00 97.62 113 LEU A N 1
ATOM 905 C CA . LEU A 1 113 ? -19.408 -0.088 8.510 1.00 97.62 113 LEU A CA 1
ATOM 906 C C . LEU A 1 113 ? -18.313 -0.396 7.475 1.00 97.62 113 LEU A C 1
ATOM 908 O O . LEU A 1 113 ? -18.606 -0.655 6.307 1.00 97.62 113 LEU A O 1
ATOM 912 N N . TYR A 1 114 ? -17.047 -0.463 7.902 1.00 97.50 114 TYR A N 1
ATOM 913 C CA . TYR A 1 114 ? -15.943 -0.791 6.989 1.00 97.50 114 TYR A CA 1
ATOM 914 C C . TYR A 1 114 ? -16.025 -2.221 6.447 1.00 97.50 114 TYR A C 1
ATOM 916 O O . TYR A 1 114 ? -15.556 -2.482 5.337 1.00 97.50 114 TYR A O 1
ATOM 924 N N . LYS A 1 115 ? -16.623 -3.157 7.197 1.00 97.75 115 LYS A N 1
ATOM 925 C CA . LYS A 1 115 ? -16.906 -4.509 6.700 1.00 97.75 115 LYS A CA 1
ATOM 926 C C . LYS A 1 115 ? -17.918 -4.468 5.556 1.00 97.75 115 LYS A C 1
ATOM 928 O O . LYS A 1 115 ? -17.630 -5.025 4.501 1.00 97.75 115 LYS A O 1
ATOM 933 N N . GLN A 1 116 ? -19.026 -3.749 5.719 1.00 98.12 116 GLN A N 1
ATOM 934 C CA . GLN A 1 116 ? -20.028 -3.579 4.666 1.00 98.12 116 GLN A CA 1
ATOM 935 C C . GLN A 1 116 ? -19.425 -2.923 3.415 1.00 98.12 116 GLN A C 1
ATOM 937 O O . GLN A 1 116 ? -19.620 -3.416 2.305 1.00 98.12 116 GLN A O 1
ATOM 942 N N . MET A 1 117 ? -18.623 -1.866 3.584 1.00 97.69 117 MET A N 1
ATOM 943 C CA . MET A 1 117 ? -17.921 -1.215 2.470 1.00 97.69 117 MET A CA 1
ATOM 944 C C . MET A 1 117 ? -16.945 -2.165 1.759 1.00 97.69 117 MET A C 1
ATOM 946 O O . MET A 1 117 ? -16.845 -2.163 0.530 1.00 97.69 117 MET A O 1
ATOM 950 N N . ALA A 1 118 ? -16.222 -2.999 2.511 1.00 97.94 118 ALA A N 1
ATOM 951 C CA . ALA A 1 118 ? -15.316 -3.991 1.936 1.00 97.94 118 ALA A CA 1
ATOM 952 C C . ALA A 1 118 ? -16.071 -5.077 1.157 1.00 97.94 118 ALA A C 1
ATOM 954 O O . ALA A 1 118 ? -15.631 -5.470 0.075 1.00 97.94 118 ALA A O 1
ATOM 955 N N . ASP A 1 119 ? -17.216 -5.528 1.668 1.00 97.94 119 ASP A N 1
ATOM 956 C CA . ASP A 1 119 ? -18.071 -6.506 0.994 1.00 97.94 119 ASP A CA 1
ATOM 957 C C . ASP A 1 119 ? -18.655 -5.933 -0.307 1.00 97.94 119 ASP A C 1
ATOM 959 O O . ASP A 1 119 ? -18.622 -6.606 -1.341 1.00 97.94 119 ASP A O 1
ATOM 963 N N . GLN A 1 120 ? -19.068 -4.661 -0.306 1.00 97.94 120 GLN A N 1
ATOM 964 C CA . GLN A 1 120 ? -19.476 -3.945 -1.521 1.00 97.94 120 GLN A CA 1
ATOM 965 C C . GLN A 1 120 ? -18.336 -3.867 -2.544 1.00 97.94 120 GLN A C 1
ATOM 967 O O . GLN A 1 120 ? -18.523 -4.234 -3.704 1.00 97.94 120 GLN A O 1
ATOM 972 N N . LYS A 1 121 ? -17.127 -3.471 -2.124 1.00 97.44 121 LYS A N 1
ATOM 973 C CA . LYS A 1 121 ? -15.953 -3.408 -3.013 1.00 97.44 121 LYS A CA 1
ATOM 974 C C . LYS A 1 121 ? -15.560 -4.776 -3.563 1.00 97.44 121 LYS A C 1
ATOM 976 O O . LYS A 1 121 ? -15.144 -4.887 -4.714 1.00 97.44 121 LYS A O 1
ATOM 981 N N . LYS A 1 122 ? -15.712 -5.834 -2.767 1.00 96.69 122 LYS A N 1
ATOM 982 C CA . LYS A 1 122 ? -15.496 -7.219 -3.201 1.00 96.69 122 LYS A CA 1
ATOM 983 C C . LYS A 1 122 ? -16.533 -7.653 -4.238 1.00 96.69 122 LYS A C 1
ATOM 985 O O . LYS A 1 122 ? -16.164 -8.321 -5.203 1.00 96.69 122 LYS A O 1
ATOM 990 N N . ALA A 1 123 ? -17.803 -7.293 -4.055 1.00 97.00 123 ALA A N 1
ATOM 991 C CA . ALA A 1 123 ? -18.866 -7.579 -5.017 1.00 97.00 123 ALA A CA 1
ATOM 992 C C . ALA A 1 123 ? -18.658 -6.818 -6.337 1.00 97.00 123 ALA A C 1
ATOM 994 O O . ALA A 1 123 ? -18.696 -7.428 -7.404 1.00 97.00 123 ALA A O 1
ATOM 995 N N . GLU A 1 124 ? -18.343 -5.523 -6.260 1.00 96.88 124 GLU A N 1
ATOM 996 C CA . GLU A 1 124 ? -18.004 -4.680 -7.412 1.00 96.88 124 GLU A CA 1
ATOM 997 C C . GLU A 1 124 ? -16.825 -5.263 -8.200 1.00 96.88 124 GLU A C 1
ATOM 999 O O . GLU A 1 124 ? -16.926 -5.471 -9.408 1.00 96.88 124 GLU A O 1
ATOM 1004 N N . HIS A 1 125 ? -15.745 -5.628 -7.504 1.00 97.00 125 HIS A N 1
ATOM 1005 C CA . HIS A 1 125 ? -14.573 -6.242 -8.119 1.00 97.00 125 HIS A CA 1
ATOM 1006 C C . HIS A 1 125 ? -14.902 -7.573 -8.801 1.00 97.00 125 HIS A C 1
ATOM 1008 O O . HIS A 1 125 ? -14.382 -7.859 -9.873 1.00 97.00 125 HIS A O 1
ATOM 1014 N N . ARG A 1 126 ? -15.749 -8.409 -8.191 1.00 95.31 126 ARG A N 1
ATOM 1015 C CA . ARG A 1 126 ? -16.169 -9.686 -8.787 1.00 95.31 126 ARG A CA 1
ATOM 1016 C C . ARG A 1 126 ? -16.988 -9.472 -10.058 1.00 95.31 126 ARG A C 1
ATOM 1018 O O . ARG A 1 126 ? -16.829 -10.229 -11.004 1.00 95.31 126 ARG A O 1
ATOM 1025 N N . ARG A 1 127 ? -17.842 -8.446 -10.082 1.00 95.69 127 ARG A N 1
ATOM 1026 C CA . ARG A 1 127 ? -18.629 -8.080 -11.266 1.00 95.69 127 ARG A CA 1
ATOM 1027 C C . ARG A 1 127 ? -17.744 -7.538 -12.388 1.00 95.69 127 ARG A C 1
ATOM 1029 O O . ARG A 1 127 ? -17.965 -7.873 -13.542 1.00 95.69 127 ARG A O 1
ATOM 1036 N N . GLN A 1 128 ? -16.756 -6.709 -12.048 1.00 95.69 128 GLN A N 1
ATOM 1037 C CA . GLN A 1 128 ? -15.832 -6.118 -13.019 1.00 95.69 128 GLN A CA 1
ATOM 1038 C C . GLN A 1 128 ? -14.810 -7.131 -13.554 1.00 95.69 128 GLN A C 1
ATOM 1040 O O . GLN A 1 128 ? -14.402 -7.044 -14.708 1.00 95.69 128 GLN A O 1
ATOM 1045 N N . TYR A 1 129 ? -14.403 -8.086 -12.718 1.00 93.50 129 TYR A N 1
ATOM 1046 C CA . TYR A 1 129 ? -13.399 -9.094 -13.037 1.00 93.50 129 TYR A CA 1
ATOM 1047 C C . TYR A 1 129 ? -13.913 -10.496 -12.663 1.00 93.50 129 TYR A C 1
ATOM 1049 O O . TYR A 1 129 ? -13.476 -11.054 -11.649 1.00 93.50 129 TYR A O 1
ATOM 1057 N N . PRO A 1 130 ? -14.842 -11.073 -13.450 1.00 93.81 130 PRO A N 1
ATOM 1058 C CA . PRO A 1 130 ? -15.423 -12.387 -13.164 1.00 93.81 130 PRO A CA 1
ATOM 1059 C C . PRO A 1 130 ? -14.374 -13.510 -13.170 1.00 93.81 130 PRO A C 1
ATOM 1061 O O . PRO A 1 130 ? -14.426 -14.394 -12.318 1.00 93.81 130 PRO A O 1
ATOM 1064 N N . ASP A 1 131 ? -13.360 -13.412 -14.036 1.00 92.88 131 ASP A N 1
ATOM 1065 C CA . ASP A 1 131 ? -12.266 -14.390 -14.151 1.00 92.88 131 ASP A CA 1
ATOM 1066 C C . ASP A 1 131 ? -11.126 -14.162 -13.142 1.00 92.88 131 ASP A C 1
ATOM 1068 O O . ASP A 1 131 ? -10.084 -14.827 -13.175 1.00 92.88 131 ASP A O 1
ATOM 1072 N N . TYR A 1 132 ? -11.274 -13.193 -12.231 1.00 93.62 132 TYR A N 1
ATOM 1073 C CA . TYR A 1 132 ? -10.234 -12.901 -11.256 1.00 93.62 132 TYR A CA 1
ATOM 1074 C C . TYR A 1 132 ? -10.064 -14.037 -10.247 1.00 93.62 132 TYR A C 1
ATOM 1076 O O . TYR A 1 132 ? -10.950 -14.332 -9.444 1.00 93.62 132 TYR A O 1
ATOM 1084 N N . GLN A 1 133 ? -8.847 -14.580 -10.187 1.00 91.12 133 GLN A N 1
ATOM 1085 C CA . GLN A 1 133 ? -8.464 -15.569 -9.190 1.00 91.12 133 GLN A CA 1
ATOM 1086 C C . GLN A 1 133 ? -7.226 -15.127 -8.410 1.00 91.12 133 GLN A C 1
ATOM 1088 O O . GLN A 1 133 ? -6.177 -14.793 -8.971 1.00 91.12 133 GLN A O 1
ATOM 1093 N N . TYR A 1 134 ? -7.314 -15.182 -7.081 1.00 92.56 134 TYR A N 1
ATOM 1094 C CA . TYR A 1 134 ? -6.168 -14.904 -6.230 1.00 92.56 134 TYR A CA 1
ATOM 1095 C C . TYR A 1 134 ? -5.149 -16.052 -6.285 1.00 92.56 134 TYR A C 1
ATOM 1097 O O . TYR A 1 134 ? -5.379 -17.128 -5.742 1.00 92.56 134 TYR A O 1
ATOM 1105 N N . ARG A 1 135 ? -3.996 -15.796 -6.914 1.00 89.38 135 ARG A N 1
ATOM 1106 C CA . ARG A 1 135 ? -2.860 -16.728 -6.989 1.00 89.38 135 ARG A CA 1
ATOM 1107 C C . ARG A 1 135 ? -1.669 -16.186 -6.179 1.00 89.38 135 ARG A C 1
ATOM 1109 O O . ARG A 1 135 ? -0.938 -15.321 -6.680 1.00 89.38 135 ARG A O 1
ATOM 1116 N N . PRO A 1 136 ? -1.495 -16.588 -4.902 1.00 87.69 136 PRO A N 1
ATOM 1117 C CA . PRO A 1 136 ? -0.317 -16.215 -4.120 1.00 87.69 136 PRO A CA 1
ATOM 1118 C C . PRO A 1 136 ? 0.960 -16.759 -4.771 1.00 87.69 136 PRO A C 1
ATOM 1120 O O . PRO A 1 136 ? 0.965 -17.863 -5.304 1.00 87.69 136 PRO A O 1
ATOM 1123 N N . ARG A 1 137 ? 2.053 -15.990 -4.708 1.00 85.69 137 ARG A N 1
ATOM 1124 C CA . ARG A 1 137 ? 3.374 -16.470 -5.144 1.00 85.69 137 ARG A CA 1
ATOM 1125 C C . ARG A 1 137 ? 3.936 -17.451 -4.128 1.00 85.69 137 ARG A C 1
ATOM 1127 O O . ARG A 1 137 ? 3.806 -17.212 -2.923 1.00 85.69 137 ARG A O 1
ATOM 1134 N N . ARG A 1 138 ? 4.606 -18.498 -4.606 1.00 86.06 138 ARG A N 1
ATOM 1135 C CA . ARG A 1 138 ? 5.281 -19.460 -3.727 1.00 86.06 138 ARG A CA 1
ATOM 1136 C C . ARG A 1 138 ? 6.495 -18.796 -3.061 1.00 86.06 138 ARG A C 1
ATOM 1138 O O . ARG A 1 138 ? 7.104 -17.906 -3.660 1.00 86.06 138 ARG A O 1
ATOM 1145 N N . PRO A 1 139 ? 6.880 -19.191 -1.834 1.00 79.88 139 PRO A N 1
ATOM 1146 C CA . PRO A 1 139 ? 8.053 -18.627 -1.163 1.00 79.88 139 PRO A CA 1
ATOM 1147 C C . PRO A 1 139 ? 9.347 -18.718 -1.986 1.00 79.88 139 PRO A C 1
ATOM 1149 O O . PRO A 1 139 ? 10.132 -17.776 -1.954 1.00 79.88 139 PRO A O 1
ATOM 1152 N N . SER A 1 140 ? 9.527 -19.787 -2.768 1.00 79.12 140 SER A N 1
ATOM 1153 C CA . SER A 1 140 ? 10.669 -19.990 -3.674 1.00 79.12 140 SER A CA 1
ATOM 1154 C C . SER A 1 140 ? 10.741 -18.974 -4.824 1.00 79.12 140 SER A C 1
ATOM 1156 O O . SER A 1 140 ? 11.823 -18.653 -5.298 1.00 79.12 140 SER A O 1
ATOM 1158 N N . GLU A 1 141 ? 9.606 -18.414 -5.246 1.00 75.38 141 GLU A N 1
ATOM 1159 C CA . GLU A 1 141 ? 9.509 -17.421 -6.330 1.00 75.38 141 GLU A CA 1
ATOM 1160 C C . GLU A 1 141 ? 9.671 -15.981 -5.824 1.00 75.38 141 GLU A C 1
ATOM 1162 O O . GLU A 1 141 ? 9.766 -15.021 -6.602 1.00 75.38 141 GLU A O 1
ATOM 1167 N N . ARG A 1 142 ? 9.646 -15.783 -4.501 1.00 73.19 142 ARG A N 1
ATOM 1168 C CA . ARG A 1 142 ? 9.894 -14.472 -3.908 1.00 73.19 142 ARG A CA 1
ATOM 1169 C C . ARG A 1 142 ? 11.390 -14.211 -3.994 1.00 73.19 142 ARG A C 1
ATOM 1171 O O . ARG A 1 142 ? 12.143 -14.676 -3.146 1.00 73.19 142 ARG A O 1
ATO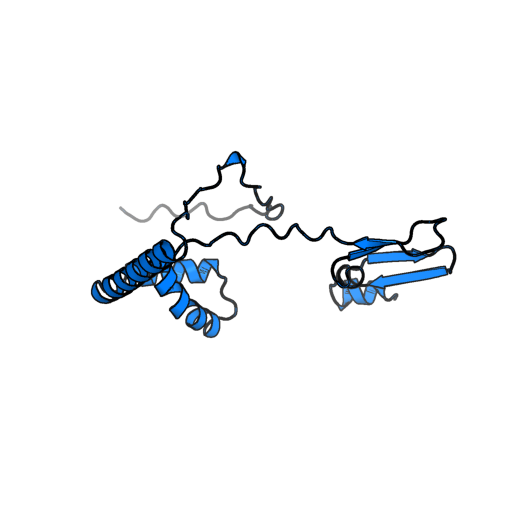M 1178 N N . ARG A 1 143 ? 11.808 -13.399 -4.972 1.00 72.62 143 ARG A N 1
ATOM 1179 C CA . ARG A 1 143 ? 13.114 -12.724 -4.926 1.00 72.62 143 ARG A CA 1
ATOM 1180 C C . ARG A 1 143 ? 13.241 -12.056 -3.557 1.00 72.62 143 ARG A C 1
ATOM 1182 O O . ARG A 1 143 ? 12.562 -11.060 -3.293 1.00 72.62 143 ARG A O 1
ATOM 1189 N N . ARG A 1 144 ? 14.047 -12.646 -2.669 1.00 64.75 144 ARG A N 1
ATOM 1190 C CA . ARG A 1 144 ? 14.410 -12.014 -1.405 1.00 64.75 144 ARG A CA 1
ATOM 1191 C C . ARG A 1 144 ? 15.117 -10.722 -1.784 1.00 64.75 144 ARG A C 1
ATOM 1193 O O . ARG A 1 144 ? 16.032 -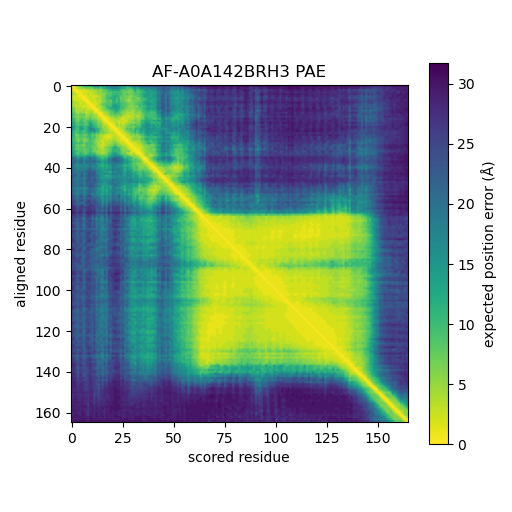10.723 -2.602 1.00 64.75 144 ARG A O 1
ATOM 1200 N N . ARG A 1 145 ? 14.627 -9.602 -1.262 1.00 58.59 145 ARG A N 1
ATOM 1201 C CA . ARG A 1 145 ? 15.396 -8.365 -1.309 1.00 58.59 145 ARG A CA 1
ATOM 1202 C C . ARG A 1 145 ? 16.576 -8.640 -0.384 1.00 58.59 145 ARG A C 1
ATOM 1204 O O . ARG A 1 145 ? 16.357 -8.780 0.815 1.00 58.59 145 ARG A O 1
ATOM 1211 N N . ASN A 1 146 ? 17.766 -8.851 -0.940 1.00 49.94 146 ASN A N 1
ATOM 1212 C CA . ASN A 1 146 ? 18.975 -8.907 -0.131 1.00 49.94 146 ASN A CA 1
ATOM 1213 C C . ASN A 1 146 ? 19.117 -7.522 0.502 1.00 49.94 146 ASN A C 1
ATOM 1215 O O . ASN A 1 146 ? 19.535 -6.578 -0.161 1.00 49.94 146 ASN A O 1
ATOM 1219 N N . ASN A 1 147 ? 18.691 -7.385 1.756 1.00 50.03 147 ASN A N 1
ATOM 1220 C CA . ASN A 1 147 ? 19.106 -6.274 2.597 1.00 50.03 147 ASN A CA 1
ATOM 1221 C C . ASN A 1 147 ? 20.550 -6.570 3.007 1.00 50.03 147 ASN A C 1
ATOM 1223 O O . ASN A 1 147 ? 20.802 -7.118 4.073 1.00 50.03 147 ASN A O 1
ATOM 1227 N N . ALA A 1 148 ? 21.492 -6.273 2.117 1.00 45.78 148 ALA A N 1
ATOM 1228 C CA . ALA A 1 148 ? 22.899 -6.188 2.471 1.00 45.78 148 ALA A CA 1
ATOM 1229 C C . ALA A 1 148 ? 23.156 -4.790 3.048 1.00 45.78 148 ALA A C 1
ATOM 1231 O O . ALA A 1 148 ? 23.669 -3.928 2.343 1.00 45.78 148 ALA A O 1
ATOM 1232 N N . SER A 1 149 ? 22.698 -4.554 4.282 1.00 45.88 149 SER A N 1
ATOM 1233 C CA . SER A 1 149 ? 23.133 -3.436 5.136 1.00 45.88 149 SER A CA 1
ATOM 1234 C C . SER A 1 149 ? 22.381 -3.419 6.473 1.00 45.88 149 SER A C 1
ATOM 1236 O O . SER A 1 149 ? 21.376 -2.730 6.619 1.00 45.88 149 SER A O 1
ATOM 1238 N N . SER A 1 150 ? 22.888 -4.176 7.450 1.00 38.84 150 SER A N 1
ATOM 1239 C CA . SER A 1 150 ? 22.908 -3.785 8.870 1.00 38.84 150 SER A CA 1
ATOM 1240 C C . SER A 1 150 ? 23.690 -4.829 9.677 1.00 38.84 150 SER A C 1
ATOM 1242 O O . SER A 1 150 ? 23.104 -5.590 10.444 1.00 38.84 150 SER A O 1
ATOM 1244 N N . ASP A 1 151 ? 25.007 -4.882 9.476 1.00 37.66 151 ASP A N 1
ATOM 1245 C CA . ASP A 1 151 ? 25.915 -5.398 10.503 1.00 37.66 151 ASP A CA 1
ATOM 1246 C C . ASP A 1 151 ? 26.241 -4.235 11.444 1.00 37.66 151 ASP A C 1
ATOM 1248 O O . ASP A 1 151 ? 27.028 -3.354 11.108 1.00 37.66 151 ASP A O 1
ATOM 1252 N N . SER A 1 152 ? 25.577 -4.211 12.598 1.00 34.94 152 SER A N 1
ATOM 1253 C CA . SER A 1 152 ? 26.087 -3.596 13.828 1.00 34.94 152 SER A CA 1
ATOM 1254 C C . SER A 1 152 ? 25.226 -4.063 15.003 1.00 34.94 152 SER A C 1
ATOM 1256 O O . SER A 1 152 ? 24.367 -3.341 15.512 1.00 34.94 152 SER A O 1
ATOM 1258 N N . SER A 1 153 ? 25.427 -5.307 15.421 1.00 35.09 153 SER A N 1
ATOM 1259 C CA . SER A 1 153 ? 25.000 -5.777 16.735 1.00 35.09 153 SER A CA 1
ATOM 1260 C C . SER A 1 153 ? 26.237 -6.015 17.586 1.00 35.09 153 SER A C 1
ATOM 1262 O O . SER A 1 153 ? 26.878 -7.055 17.453 1.00 35.09 153 SER A O 1
ATOM 1264 N N . THR A 1 154 ? 26.530 -5.082 18.493 1.00 30.05 154 THR A N 1
ATOM 1265 C CA . THR A 1 154 ? 27.348 -5.389 19.667 1.00 30.05 154 THR A CA 1
ATOM 1266 C C . THR A 1 154 ? 26.878 -4.585 20.875 1.00 30.05 154 THR A C 1
ATOM 1268 O O . THR A 1 154 ? 26.958 -3.364 20.885 1.00 30.05 154 THR A O 1
ATOM 1271 N N . ALA A 1 155 ? 26.424 -5.342 21.878 1.00 34.72 155 ALA A N 1
ATOM 1272 C CA . ALA A 1 155 ? 26.347 -5.032 23.305 1.00 34.72 155 ALA A CA 1
ATOM 1273 C C . ALA A 1 155 ? 25.454 -3.863 23.765 1.00 34.72 155 ALA A C 1
ATOM 1275 O O . ALA A 1 155 ? 25.801 -2.705 23.586 1.00 34.72 155 ALA A O 1
ATOM 1276 N N . THR A 1 156 ? 24.361 -4.175 24.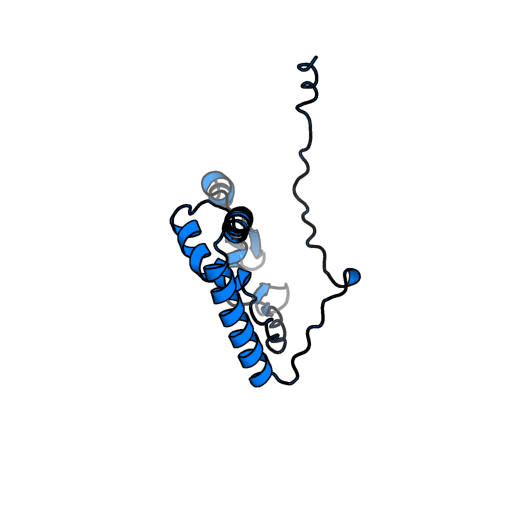478 1.00 31.67 156 THR A N 1
ATOM 1277 C CA . THR A 1 156 ? 24.072 -3.720 25.863 1.00 31.67 156 THR A CA 1
ATOM 1278 C C . THR A 1 156 ? 22.831 -4.473 26.388 1.00 31.67 156 THR A C 1
ATOM 1280 O O . THR A 1 156 ? 21.916 -4.777 25.625 1.00 31.67 156 THR A O 1
ATOM 1283 N N . THR A 1 157 ? 22.820 -4.750 27.696 1.00 34.88 157 THR A N 1
ATOM 1284 C CA . THR A 1 157 ? 21.681 -5.188 28.533 1.00 34.88 157 THR A CA 1
ATOM 1285 C C . THR A 1 157 ? 21.499 -6.698 28.748 1.00 34.88 157 THR A C 1
ATOM 1287 O O . THR A 1 157 ? 20.478 -7.289 28.409 1.00 34.88 157 THR A O 1
ATOM 1290 N N . ALA A 1 158 ? 22.466 -7.308 29.436 1.00 39.34 158 ALA A N 1
ATOM 1291 C CA . ALA A 1 158 ? 22.141 -8.188 30.561 1.00 39.34 158 ALA A CA 1
ATOM 1292 C C . ALA A 1 158 ? 22.081 -7.327 31.837 1.00 39.34 158 ALA A C 1
ATOM 1294 O O . ALA A 1 158 ? 22.744 -6.297 31.882 1.00 39.34 158 ALA A O 1
ATOM 1295 N N . VAL A 1 159 ? 21.330 -7.772 32.851 1.00 38.78 159 VAL A N 1
ATOM 1296 C CA . VAL A 1 159 ? 21.000 -7.097 34.128 1.00 38.78 159 VAL A CA 1
ATOM 1297 C C . VAL A 1 159 ? 19.675 -6.323 34.095 1.00 38.78 159 VAL A C 1
ATOM 1299 O O . VAL A 1 159 ? 19.634 -5.125 33.854 1.00 38.78 159 VAL A O 1
ATOM 1302 N N . THR A 1 160 ? 18.575 -7.036 34.363 1.00 35.62 160 THR A N 1
ATOM 1303 C CA . THR A 1 160 ? 17.490 -6.637 35.289 1.00 35.62 160 THR A CA 1
ATOM 1304 C C . THR A 1 160 ? 16.575 -7.855 35.477 1.00 35.62 160 THR A C 1
ATOM 1306 O O . THR A 1 160 ? 15.567 -8.016 34.797 1.00 35.62 160 THR A O 1
ATOM 1309 N N . GLN A 1 161 ? 16.960 -8.755 36.379 1.00 35.69 161 GLN A N 1
ATOM 1310 C CA . GLN A 1 161 ? 16.044 -9.666 37.065 1.00 35.69 161 GLN A CA 1
ATOM 1311 C C . GLN A 1 161 ? 16.548 -9.765 38.499 1.00 35.69 161 GLN A C 1
ATOM 1313 O O . GLN A 1 161 ? 17.539 -10.445 38.732 1.00 35.69 161 GLN A O 1
ATOM 1318 N N . GLN A 1 162 ? 15.925 -9.004 39.401 1.00 32.72 162 GLN A N 1
ATOM 1319 C CA . GLN A 1 162 ? 15.837 -9.242 40.848 1.00 32.72 162 GLN A CA 1
ATOM 1320 C C . GLN A 1 162 ? 15.162 -8.029 41.505 1.00 32.72 162 GLN A C 1
ATOM 1322 O O . GLN A 1 162 ? 15.835 -7.198 42.091 1.00 32.72 162 GLN A O 1
ATOM 1327 N N . ILE A 1 163 ? 13.834 -7.917 41.375 1.00 39.25 163 ILE A N 1
ATOM 1328 C CA . ILE A 1 163 ? 12.956 -7.331 42.404 1.00 39.25 163 ILE A CA 1
ATOM 1329 C C . ILE A 1 163 ? 11.590 -8.012 42.238 1.00 39.25 163 ILE A C 1
ATOM 1331 O O . ILE A 1 163 ? 10.828 -7.647 41.345 1.00 39.25 163 ILE A O 1
ATOM 1335 N N . THR A 1 164 ? 11.336 -9.071 43.009 1.00 38.28 164 THR A N 1
ATOM 1336 C CA . THR A 1 164 ? 10.013 -9.562 43.464 1.00 38.28 164 THR A CA 1
ATOM 1337 C C . THR A 1 164 ? 10.208 -10.878 44.220 1.00 38.28 164 THR A C 1
ATOM 1339 O O . THR A 1 164 ? 10.243 -11.949 43.619 1.00 38.28 164 THR A O 1
ATOM 1342 N N . ALA A 1 165 ? 10.376 -10.765 45.536 1.00 32.84 165 ALA A N 1
ATOM 1343 C CA . ALA A 1 165 ? 9.863 -11.656 46.580 1.00 32.84 165 ALA A CA 1
ATOM 1344 C C . ALA A 1 165 ? 10.157 -10.986 47.925 1.00 32.84 165 ALA A C 1
ATOM 1346 O O . ALA A 1 165 ? 11.339 -10.635 48.141 1.00 32.84 165 ALA A O 1
#